Protein AF-A0A699ZXY3-F1 (afdb_monomer_lite)

Organism: Haematococcus lacustris (NCBI:txid44745)

Sequence (101 aa):
MDKLCEHVARCFNKYGHAVVCVAEGAGQDLLAGHKGTDASGNPILADIGPFLRSGFKKYFKGEADIKYIDPTYMIRAIPTTANDRVYCTVLGQGAVHAAFA

Foldseek 3Di:
DVVVLVVQVVVCVVPVHGDDDDDQQPPQVVDPDFPAADPVRHTRGDGCQVVVQVVNCVSCVPVDDGDTDDCPCVVVVDDDDPVVVVVVVVVVVVVVVVVPD

Structure (mmCIF, N/CA/C/O backbone):
data_AF-A0A699ZXY3-F1
#
_entry.id   AF-A0A699ZXY3-F1
#
loop_
_atom_site.group_PDB
_atom_site.id
_atom_site.type_symbol
_atom_site.label_atom_id
_atom_site.label_alt_id
_atom_site.label_comp_id
_atom_site.label_asym_id
_atom_site.label_entity_id
_atom_site.label_seq_id
_atom_site.pdbx_PDB_ins_code
_atom_site.Cartn_x
_atom_site.Cartn_y
_atom_site.Cartn_z
_atom_site.occupancy
_atom_site.B_iso_or_equiv
_atom_site.auth_seq_id
_atom_site.auth_comp_id
_atom_site.auth_asym_id
_atom_site.auth_atom_id
_atom_site.pdbx_PDB_model_num
ATOM 1 N N . MET A 1 1 ? 1.585 1.322 19.677 1.00 88.88 1 MET A N 1
ATOM 2 C CA . MET A 1 1 ? 0.259 1.289 19.021 1.00 88.88 1 MET A CA 1
ATOM 3 C C . MET A 1 1 ? -0.672 2.375 19.557 1.00 88.88 1 MET A C 1
ATOM 5 O O . MET A 1 1 ? -1.263 3.084 18.757 1.00 88.88 1 MET A O 1
ATOM 9 N N . ASP A 1 2 ? -0.752 2.574 20.874 1.00 91.62 2 ASP A N 1
ATOM 10 C CA . ASP A 1 2 ? -1.733 3.484 21.498 1.00 91.62 2 ASP A CA 1
ATOM 11 C C . ASP A 1 2 ? -1.671 4.931 20.987 1.00 91.62 2 ASP A C 1
ATOM 13 O O . ASP A 1 2 ? -2.672 5.452 20.504 1.00 91.62 2 ASP A O 1
ATOM 17 N N . LYS A 1 3 ? -0.475 5.537 20.948 1.00 95.69 3 LYS A N 1
ATOM 18 C CA . LYS A 1 3 ? -0.282 6.897 20.404 1.00 95.69 3 LYS A CA 1
ATOM 19 C C . LYS A 1 3 ? -0.745 7.044 18.948 1.00 95.69 3 LYS A C 1
ATOM 21 O O . LYS A 1 3 ? -1.243 8.099 18.560 1.00 95.69 3 LYS A O 1
ATOM 26 N N . LEU A 1 4 ? -0.572 5.998 18.134 1.00 95.94 4 LEU A N 1
ATOM 27 C CA . LEU A 1 4 ? -1.023 5.999 16.742 1.00 95.94 4 LEU A CA 1
ATOM 28 C C . LEU A 1 4 ? -2.553 5.973 16.684 1.00 95.94 4 LEU A C 1
ATOM 30 O O . LEU A 1 4 ? -3.141 6.772 15.962 1.00 95.94 4 LEU A O 1
ATOM 34 N N . CYS A 1 5 ? -3.195 5.109 17.473 1.00 96.56 5 CYS A N 1
ATOM 35 C CA . CYS A 1 5 ? -4.652 5.061 17.568 1.00 96.56 5 CYS A CA 1
ATOM 36 C C . CYS A 1 5 ? -5.244 6.396 18.034 1.00 96.56 5 CYS A C 1
ATOM 38 O O . CYS A 1 5 ? -6.174 6.892 17.408 1.00 96.56 5 CYS A O 1
ATOM 40 N N . GLU A 1 6 ? -4.668 7.019 19.065 1.00 97.62 6 GLU A N 1
ATOM 41 C CA . GLU A 1 6 ? -5.097 8.338 19.548 1.00 97.62 6 GLU A CA 1
ATOM 42 C C . GLU A 1 6 ? -4.977 9.419 18.467 1.00 97.62 6 GLU A C 1
ATOM 44 O O . GLU A 1 6 ? -5.848 10.280 18.326 1.00 97.62 6 GLU A O 1
ATOM 49 N N . HIS A 1 7 ? -3.895 9.397 17.686 1.00 97.88 7 HIS A N 1
ATOM 50 C CA . HIS A 1 7 ? -3.718 10.342 16.590 1.00 97.88 7 HIS A CA 1
ATOM 51 C C . HIS A 1 7 ? -4.750 10.122 15.476 1.00 97.88 7 HIS A C 1
ATOM 53 O O . HIS A 1 7 ? -5.393 11.078 15.045 1.00 97.88 7 HIS A O 1
ATOM 59 N N . VAL A 1 8 ? -4.960 8.872 15.057 1.00 97.75 8 VAL A N 1
ATOM 60 C CA . VAL A 1 8 ? -5.959 8.526 14.035 1.00 97.75 8 VAL A CA 1
ATOM 61 C C . VAL A 1 8 ? -7.370 8.880 14.507 1.00 97.75 8 VAL A C 1
ATOM 63 O O . VAL A 1 8 ? -8.128 9.463 13.737 1.00 97.75 8 VAL A O 1
ATOM 66 N N . ALA A 1 9 ? -7.706 8.623 15.774 1.00 97.19 9 ALA A N 1
ATOM 67 C CA . ALA A 1 9 ? -8.997 8.983 16.358 1.00 97.19 9 ALA A CA 1
ATOM 68 C C . ALA A 1 9 ? -9.220 10.498 16.366 1.00 97.19 9 ALA A C 1
ATOM 70 O O . ALA A 1 9 ? -10.297 10.972 16.015 1.00 97.19 9 ALA A O 1
ATOM 71 N N . ARG A 1 10 ? -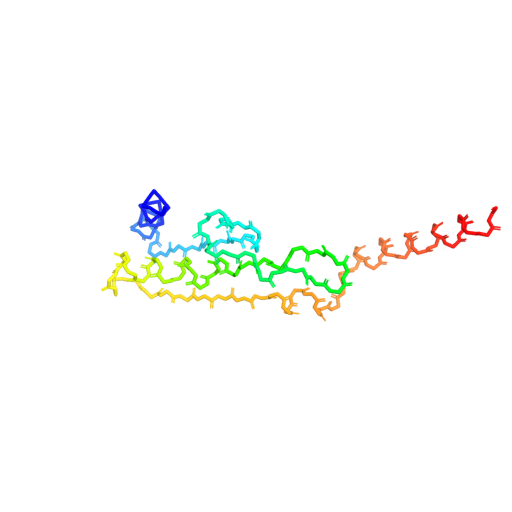8.183 11.280 16.681 1.00 97.75 10 ARG A N 1
ATOM 72 C CA . ARG A 1 10 ? -8.238 12.746 16.598 1.00 97.75 10 ARG A CA 1
ATOM 73 C C . ARG A 1 10 ? -8.527 13.230 15.178 1.00 97.75 10 ARG A C 1
ATOM 75 O O . ARG A 1 10 ? -9.336 14.137 15.006 1.00 97.75 10 ARG A O 1
ATOM 82 N N . CYS A 1 11 ? -7.883 12.639 14.171 1.00 97.75 11 CYS A N 1
ATOM 83 C CA . CYS A 1 11 ? -8.139 12.959 12.766 1.00 97.75 11 CYS A CA 1
ATOM 84 C C . CYS A 1 11 ? -9.560 12.560 12.350 1.00 97.75 11 CYS A C 1
ATOM 86 O O . CYS A 1 11 ? -10.274 13.383 11.782 1.00 97.75 11 CYS A O 1
ATOM 88 N N . PHE A 1 12 ? -9.992 11.348 12.704 1.00 97.12 12 PHE A N 1
ATOM 89 C CA . PHE A 1 12 ? -11.336 10.848 12.425 1.00 97.12 12 PHE A CA 1
ATOM 90 C C . PHE A 1 12 ? -12.416 11.746 13.039 1.00 97.12 12 PHE A C 1
ATOM 92 O O . PHE A 1 12 ? -13.308 12.197 12.331 1.00 97.12 12 PHE A O 1
ATOM 99 N N . ASN A 1 13 ? -12.280 12.109 14.315 1.00 96.69 13 ASN A N 1
ATOM 100 C CA . ASN A 1 13 ? -13.238 12.978 15.003 1.00 96.69 13 ASN A CA 1
ATOM 101 C C . ASN A 1 13 ? -13.272 14.398 14.422 1.00 96.69 13 ASN A C 1
ATOM 103 O O . ASN A 1 13 ? -14.309 15.054 14.462 1.00 96.69 13 ASN A O 1
ATOM 107 N N . LYS A 1 14 ? -12.147 14.886 13.885 1.00 98.00 14 LYS A N 1
ATOM 108 C CA . LYS A 1 14 ? -12.064 16.227 13.295 1.00 98.00 14 LYS A CA 1
ATOM 109 C C . LYS A 1 14 ? -12.625 16.290 11.872 1.00 98.00 14 LYS A C 1
ATOM 111 O O . LYS A 1 14 ? -13.229 17.295 11.514 1.00 98.00 14 LYS A O 1
ATOM 116 N N . TYR A 1 15 ? -12.387 15.264 11.057 1.00 97.62 15 TYR A N 1
ATOM 117 C CA . TYR A 1 15 ? -12.651 15.304 9.611 1.00 97.62 15 TYR A CA 1
ATOM 118 C C . TYR A 1 15 ? -13.713 14.299 9.138 1.00 97.62 15 TYR A C 1
ATOM 120 O O . TYR A 1 15 ? -14.041 14.262 7.953 1.00 97.62 15 TYR A O 1
ATOM 128 N N . GLY A 1 16 ? -14.223 13.446 10.028 1.00 96.88 16 GLY A N 1
ATOM 129 C CA . GLY A 1 16 ? -15.141 12.349 9.704 1.00 96.88 16 GLY A CA 1
ATOM 130 C C . GLY A 1 16 ? -14.484 11.157 8.995 1.00 96.88 16 GLY A C 1
ATOM 131 O O . GLY A 1 16 ? -15.159 10.178 8.694 1.00 96.88 16 GLY A O 1
ATOM 132 N N . HIS A 1 17 ? -13.181 11.222 8.705 1.00 96.94 17 HIS A N 1
ATOM 133 C CA . HIS A 1 17 ? -12.404 10.157 8.070 1.00 96.94 17 HIS A CA 1
ATOM 134 C C . HIS A 1 17 ? -10.910 10.296 8.404 1.00 96.94 17 HIS A C 1
ATOM 136 O O . HIS A 1 17 ? -10.448 11.356 8.831 1.00 96.94 17 HIS A O 1
ATOM 142 N N . ALA A 1 18 ? -10.143 9.223 8.204 1.00 97.50 18 ALA A N 1
ATOM 143 C CA . ALA A 1 18 ? -8.687 9.229 8.320 1.00 97.50 18 ALA A CA 1
ATOM 144 C C . ALA A 1 18 ? -8.073 8.235 7.324 1.00 97.50 18 ALA A C 1
ATOM 146 O O . ALA A 1 18 ? -8.574 7.123 7.166 1.00 97.50 18 ALA A O 1
ATOM 147 N N . VAL A 1 19 ? -6.976 8.630 6.676 1.00 97.12 19 VAL A N 1
ATOM 148 C CA . VAL A 1 19 ? -6.199 7.771 5.773 1.00 97.12 19 VAL A CA 1
ATOM 149 C C . VAL A 1 19 ? -4.804 7.604 6.355 1.00 97.12 19 VAL A C 1
ATOM 151 O O . VAL A 1 19 ? -4.152 8.586 6.705 1.00 97.12 19 VAL A O 1
ATOM 154 N N . VAL A 1 20 ? -4.350 6.358 6.459 1.00 96.88 20 VAL A N 1
ATOM 155 C CA . VAL A 1 20 ? -3.005 6.016 6.926 1.00 96.88 20 VAL A CA 1
ATOM 156 C C . VAL A 1 20 ? -2.265 5.353 5.773 1.00 96.88 20 VAL A C 1
ATOM 158 O O . VAL A 1 20 ? -2.649 4.273 5.335 1.00 96.88 20 VAL A O 1
ATOM 161 N N . CYS A 1 21 ? -1.211 6.005 5.287 1.00 96.44 21 CYS A N 1
ATOM 162 C CA . CYS A 1 21 ? -0.257 5.404 4.360 1.00 96.44 21 CYS A CA 1
ATOM 163 C C . CYS A 1 21 ? 0.922 4.853 5.167 1.00 96.44 21 CYS A C 1
ATOM 165 O O . CYS A 1 21 ? 1.451 5.549 6.036 1.00 96.44 21 CYS A O 1
ATOM 167 N N . VAL A 1 22 ? 1.312 3.607 4.911 1.00 95.44 22 VAL A N 1
ATOM 168 C CA . VAL A 1 22 ? 2.362 2.912 5.661 1.00 95.44 22 VAL A CA 1
ATOM 169 C C . VAL A 1 22 ? 3.301 2.203 4.692 1.00 95.44 22 VAL A C 1
ATOM 171 O O . VAL A 1 22 ? 2.849 1.556 3.752 1.00 95.44 22 VAL A O 1
ATOM 174 N N . ALA A 1 23 ? 4.609 2.347 4.909 1.00 93.88 23 ALA A N 1
ATOM 175 C CA . ALA A 1 23 ? 5.620 1.620 4.149 1.00 93.88 23 ALA A CA 1
ATOM 176 C C . ALA A 1 23 ? 5.688 0.154 4.606 1.00 93.88 23 ALA A C 1
ATOM 178 O O . ALA A 1 23 ? 5.544 -0.122 5.796 1.00 93.88 23 ALA A O 1
ATOM 179 N N . GLU A 1 24 ? 5.977 -0.770 3.687 1.00 91.06 24 GLU A N 1
ATOM 180 C CA . GLU A 1 24 ? 6.030 -2.218 3.965 1.00 91.06 24 GLU A CA 1
ATOM 181 C C . GLU A 1 24 ? 7.009 -2.589 5.096 1.00 91.06 24 GLU A C 1
ATOM 183 O O . GLU A 1 24 ? 6.736 -3.478 5.897 1.00 91.06 24 GLU A O 1
ATOM 188 N N . GLY A 1 25 ? 8.117 -1.851 5.222 1.00 90.56 25 GLY A N 1
ATOM 189 C CA . GLY A 1 25 ? 9.128 -2.056 6.261 1.00 90.56 25 GLY A CA 1
ATOM 190 C C . GLY A 1 25 ? 8.851 -1.367 7.598 1.00 90.56 25 GLY A C 1
ATOM 191 O O . GLY A 1 25 ? 9.702 -1.411 8.483 1.00 90.56 25 GLY A O 1
ATOM 192 N N . ALA A 1 26 ? 7.705 -0.710 7.780 1.00 92.88 26 ALA A N 1
ATOM 193 C CA . ALA A 1 26 ? 7.392 -0.056 9.047 1.00 92.88 26 ALA A CA 1
ATOM 194 C C . ALA A 1 26 ? 7.044 -1.079 10.143 1.00 92.88 26 ALA A C 1
ATOM 196 O O . ALA A 1 26 ? 6.366 -2.070 9.887 1.00 92.88 26 ALA A O 1
ATOM 197 N N . GLY A 1 27 ? 7.462 -0.808 11.384 1.00 89.88 27 GLY A N 1
ATOM 198 C CA . GLY A 1 27 ? 7.028 -1.567 12.562 1.00 89.88 27 GLY A CA 1
ATOM 199 C C . GLY A 1 27 ? 7.467 -3.034 12.593 1.00 89.88 27 GLY A C 1
ATOM 200 O O . GLY A 1 27 ? 6.800 -3.841 13.234 1.00 89.88 27 GLY A O 1
ATOM 201 N N . GLN A 1 28 ? 8.555 -3.400 11.909 1.00 90.81 28 GLN A N 1
ATOM 202 C CA . GLN A 1 28 ? 9.077 -4.777 11.909 1.00 90.81 28 GLN A CA 1
ATOM 203 C C . GLN A 1 28 ? 9.517 -5.247 13.305 1.00 90.81 28 GLN A C 1
ATOM 205 O O . GLN A 1 28 ? 9.464 -6.433 13.594 1.00 90.81 28 GLN A O 1
ATOM 210 N N . ASP A 1 29 ? 9.879 -4.322 14.193 1.00 89.31 29 ASP A N 1
ATOM 211 C CA . ASP A 1 29 ? 10.146 -4.552 15.617 1.00 89.31 29 ASP A CA 1
ATOM 212 C C . ASP A 1 29 ? 8.888 -4.935 16.421 1.00 89.31 29 ASP A C 1
ATOM 214 O O . ASP A 1 29 ? 8.981 -5.563 17.474 1.00 89.31 29 ASP A O 1
ATOM 218 N N . LEU A 1 30 ? 7.705 -4.570 15.919 1.00 87.06 30 LEU A N 1
ATOM 219 C CA . LEU A 1 30 ? 6.407 -4.878 16.525 1.00 87.06 30 LEU A CA 1
ATOM 220 C C . LEU A 1 30 ? 5.810 -6.187 15.994 1.00 87.06 30 LEU A C 1
ATOM 222 O O . LEU A 1 30 ? 4.893 -6.745 16.602 1.00 87.06 30 LEU A O 1
ATOM 226 N N . LEU A 1 31 ? 6.296 -6.651 14.843 1.00 86.50 31 LEU A N 1
ATOM 227 C CA . LEU A 1 31 ? 5.836 -7.855 14.169 1.00 86.50 31 LEU A CA 1
ATOM 228 C C . LEU A 1 31 ? 6.735 -9.024 14.580 1.00 86.50 31 LEU A C 1
ATOM 230 O O . LEU A 1 31 ? 7.954 -8.979 14.447 1.00 86.50 31 LEU A O 1
ATOM 234 N N . ALA A 1 32 ? 6.137 -10.096 15.097 1.00 69.88 32 ALA A N 1
ATOM 235 C CA . ALA A 1 32 ? 6.899 -11.268 15.502 1.00 69.88 32 ALA A CA 1
ATOM 236 C C . ALA A 1 32 ? 7.458 -12.010 14.272 1.00 69.88 32 ALA A C 1
ATOM 238 O O . ALA A 1 32 ? 6.721 -12.708 13.580 1.00 69.88 32 ALA A O 1
ATOM 239 N N . GLY A 1 33 ? 8.772 -11.905 14.062 1.00 62.62 33 GLY A N 1
ATOM 240 C CA . GLY A 1 33 ? 9.568 -12.864 13.295 1.00 62.62 33 GLY A CA 1
ATOM 241 C C . GLY A 1 33 ? 9.750 -12.543 11.811 1.00 62.62 33 GLY A C 1
ATOM 242 O O . GLY A 1 33 ? 8.805 -12.536 11.023 1.00 62.62 33 GLY A O 1
ATOM 243 N N . HIS A 1 34 ? 11.014 -12.383 11.416 1.00 61.81 34 HIS A N 1
ATOM 244 C CA . HIS A 1 34 ? 11.431 -12.467 10.019 1.00 61.81 34 HIS A CA 1
ATOM 245 C C . HIS A 1 34 ? 11.071 -13.847 9.455 1.00 61.81 34 HIS A C 1
ATOM 247 O O . HIS A 1 34 ? 11.387 -14.870 10.065 1.00 61.81 34 HIS A O 1
ATOM 253 N N . LYS A 1 35 ? 10.462 -13.899 8.266 1.00 73.19 35 LYS A N 1
ATOM 254 C CA . LYS A 1 35 ? 10.097 -15.163 7.593 1.00 73.19 35 LYS A CA 1
ATOM 255 C C . LYS A 1 35 ? 11.293 -15.836 6.894 1.00 73.19 35 LYS A C 1
ATOM 257 O O . LYS A 1 35 ? 11.119 -16.527 5.896 1.00 73.19 35 LYS A O 1
ATOM 262 N N . GLY A 1 36 ? 12.505 -15.627 7.409 1.00 83.38 36 GLY A N 1
ATOM 263 C CA . GLY A 1 36 ? 13.756 -15.994 6.747 1.00 83.38 36 GLY A CA 1
ATOM 264 C C . GLY A 1 36 ? 14.166 -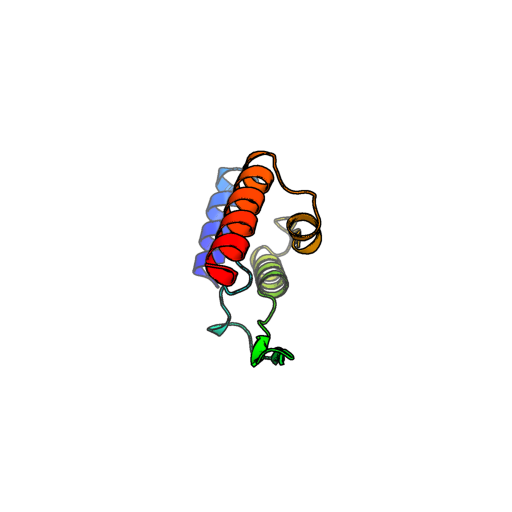14.985 5.672 1.00 83.38 36 GLY A C 1
ATOM 265 O O . GLY A 1 36 ? 13.826 -13.803 5.753 1.00 83.38 36 GLY A O 1
ATOM 266 N N . THR A 1 37 ? 14.916 -15.458 4.679 1.00 90.12 37 THR A N 1
ATOM 267 C CA . THR A 1 37 ? 15.403 -14.663 3.546 1.00 90.12 37 THR A CA 1
ATOM 268 C C . THR A 1 37 ? 14.832 -15.174 2.228 1.00 90.12 37 THR A C 1
ATOM 270 O O . THR A 1 37 ? 14.536 -16.361 2.093 1.00 90.12 37 THR A O 1
ATOM 273 N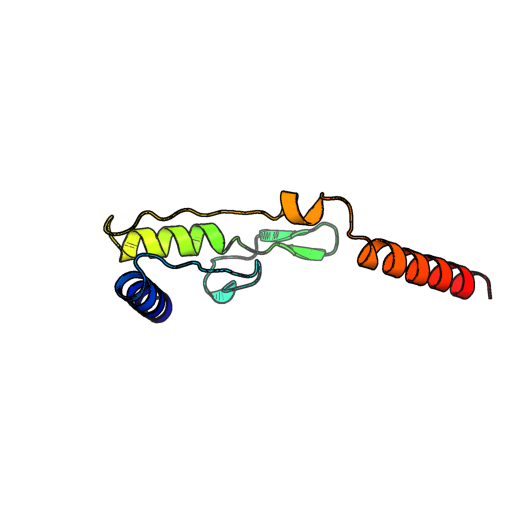 N . ASP A 1 38 ? 14.690 -14.289 1.245 1.00 90.44 38 ASP A N 1
ATOM 274 C CA . ASP A 1 38 ? 14.365 -14.668 -0.128 1.00 90.44 38 ASP A CA 1
ATOM 275 C C . ASP A 1 38 ? 15.556 -15.362 -0.826 1.00 90.44 38 ASP A C 1
ATOM 277 O O . ASP A 1 38 ? 16.640 -15.521 -0.257 1.00 90.44 38 ASP A O 1
ATOM 281 N N . ALA A 1 39 ? 15.365 -15.775 -2.085 1.00 92.00 39 ALA A N 1
ATOM 282 C CA . ALA A 1 39 ? 16.406 -16.436 -2.879 1.00 92.00 39 ALA A CA 1
ATOM 283 C C . ALA A 1 39 ? 17.631 -15.545 -3.175 1.00 92.00 39 ALA A C 1
ATOM 285 O O . ALA A 1 39 ? 18.680 -16.061 -3.552 1.00 92.00 39 ALA A O 1
ATOM 286 N N . SER A 1 40 ? 17.502 -14.225 -3.011 1.00 90.25 40 SER A N 1
ATOM 287 C CA . SER A 1 40 ? 18.585 -13.249 -3.176 1.00 90.25 40 SER A CA 1
ATOM 288 C C . SER A 1 40 ? 19.257 -12.887 -1.843 1.00 90.25 40 SER A C 1
ATOM 290 O O . SER A 1 40 ? 20.185 -12.083 -1.831 1.00 90.25 40 SER A O 1
ATOM 292 N N . GLY A 1 41 ? 18.812 -13.473 -0.725 1.00 90.81 41 GLY A N 1
ATOM 293 C CA . GLY A 1 41 ? 19.343 -13.224 0.615 1.00 90.81 41 GLY A CA 1
ATOM 294 C C . GLY A 1 41 ? 18.704 -12.043 1.353 1.00 90.81 41 GLY A C 1
ATOM 295 O O . GLY A 1 41 ? 19.148 -11.720 2.456 1.00 90.81 41 GLY A O 1
ATOM 296 N N . ASN A 1 42 ? 17.662 -11.405 0.809 1.00 89.06 42 ASN A N 1
ATOM 297 C CA . ASN A 1 42 ? 16.998 -10.289 1.487 1.00 89.06 42 ASN A CA 1
ATOM 298 C C . ASN A 1 42 ? 16.044 -10.802 2.573 1.00 89.06 42 ASN A C 1
ATOM 300 O O . ASN A 1 42 ? 15.327 -11.775 2.330 1.00 89.06 42 ASN A O 1
ATOM 304 N N . PRO A 1 43 ? 15.956 -10.148 3.745 1.00 88.62 43 PRO A N 1
ATOM 305 C CA . PRO A 1 43 ? 14.967 -10.499 4.758 1.00 88.62 43 PRO A CA 1
ATOM 306 C C . PRO A 1 43 ? 13.536 -10.392 4.222 1.00 88.62 43 PRO A C 1
ATOM 308 O O . PRO A 1 43 ? 13.143 -9.362 3.674 1.00 88.62 43 PRO A O 1
ATOM 311 N N . ILE A 1 44 ? 12.729 -11.430 4.440 1.00 89.19 44 ILE A N 1
ATOM 312 C CA . ILE A 1 44 ? 11.300 -11.388 4.121 1.00 89.19 44 ILE A CA 1
ATOM 313 C C . ILE A 1 44 ? 10.588 -10.634 5.243 1.00 89.19 44 ILE A C 1
ATOM 315 O O . ILE A 1 44 ? 10.492 -11.117 6.379 1.00 89.19 44 ILE A O 1
ATOM 319 N N . LEU A 1 45 ? 10.100 -9.443 4.903 1.00 89.12 45 LEU A N 1
ATOM 320 C CA . LEU A 1 45 ? 9.400 -8.555 5.823 1.00 89.12 45 LEU A CA 1
ATOM 321 C C . LEU A 1 45 ? 8.016 -9.106 6.178 1.00 89.12 45 LEU A C 1
ATOM 323 O O . LEU A 1 45 ? 7.320 -9.711 5.356 1.00 89.12 45 LEU A O 1
ATOM 327 N N . ALA A 1 46 ? 7.616 -8.894 7.428 1.00 90.38 46 ALA A N 1
ATOM 328 C CA . ALA A 1 46 ? 6.259 -9.168 7.866 1.00 90.38 46 ALA A CA 1
ATOM 329 C C . ALA A 1 46 ? 5.325 -8.043 7.401 1.00 90.38 46 ALA A C 1
ATOM 331 O O . ALA A 1 46 ? 5.710 -6.878 7.348 1.00 90.38 46 ALA A O 1
ATOM 332 N N . ASP A 1 47 ? 4.079 -8.385 7.085 1.00 89.94 47 ASP A N 1
ATOM 333 C CA . ASP A 1 47 ? 3.111 -7.404 6.602 1.00 89.94 47 ASP A CA 1
ATOM 334 C C . ASP A 1 47 ? 2.509 -6.597 7.767 1.00 89.94 47 ASP A C 1
ATOM 336 O O . ASP A 1 47 ? 1.747 -7.110 8.595 1.00 89.94 47 ASP A O 1
ATOM 340 N N . ILE A 1 48 ? 2.855 -5.309 7.820 1.00 93.12 48 ILE A N 1
ATOM 341 C CA . ILE A 1 48 ? 2.371 -4.347 8.818 1.00 93.12 48 ILE A CA 1
ATOM 342 C C . ILE A 1 48 ? 0.896 -3.962 8.614 1.00 93.12 48 ILE A C 1
ATOM 344 O O . ILE A 1 48 ? 0.216 -3.555 9.562 1.00 93.12 48 ILE A O 1
ATOM 348 N N . GLY A 1 49 ? 0.365 -4.112 7.399 1.00 94.56 49 GLY A N 1
ATOM 349 C CA . GLY A 1 49 ? -0.989 -3.708 7.031 1.00 94.56 49 GLY A CA 1
ATOM 350 C C . GLY A 1 49 ? -2.083 -4.422 7.836 1.00 94.56 49 GLY A C 1
ATOM 351 O O . GLY A 1 49 ? -2.865 -3.762 8.535 1.00 94.56 49 GLY A O 1
ATOM 352 N N . PRO A 1 50 ? -2.138 -5.767 7.821 1.00 93.81 50 PRO A N 1
ATOM 353 C CA . PRO A 1 50 ? -3.057 -6.559 8.632 1.00 93.81 50 PRO A CA 1
ATOM 354 C C . PRO A 1 50 ? -2.907 -6.319 10.138 1.00 93.81 50 PRO A C 1
ATOM 356 O O . PRO A 1 50 ? -3.916 -6.316 10.855 1.00 93.81 50 PRO A O 1
ATOM 359 N N . PHE A 1 51 ? -1.681 -6.083 10.620 1.00 94.19 51 PHE A N 1
ATOM 360 C CA . PHE A 1 51 ? -1.418 -5.756 12.023 1.00 94.19 51 PHE A CA 1
ATOM 361 C C . PHE A 1 51 ? -2.094 -4.440 12.422 1.00 94.19 51 PHE A C 1
ATOM 363 O O . PHE A 1 51 ? -2.898 -4.419 13.359 1.00 94.19 51 PHE A O 1
ATOM 370 N N . LEU A 1 52 ? -1.862 -3.363 11.664 1.00 96.19 52 LEU A N 1
ATOM 371 C CA . LEU A 1 52 ? -2.489 -2.063 11.916 1.00 96.19 52 LEU A CA 1
ATOM 372 C C . LEU A 1 52 ? -4.009 -2.128 11.768 1.00 96.19 52 LEU A C 1
ATOM 374 O O . LEU A 1 52 ? -4.729 -1.633 12.634 1.00 96.19 52 LEU A O 1
ATOM 378 N N . ARG A 1 53 ? -4.516 -2.798 10.724 1.00 96.06 53 ARG A N 1
ATOM 379 C CA . ARG A 1 53 ? -5.959 -2.994 10.513 1.00 96.06 53 ARG A CA 1
ATOM 380 C C . ARG A 1 53 ? -6.616 -3.644 11.731 1.00 96.06 53 ARG A C 1
ATOM 382 O O . ARG A 1 53 ? -7.673 -3.196 12.174 1.00 96.06 53 ARG A O 1
ATOM 389 N N . SER A 1 54 ? -6.002 -4.698 12.264 1.00 94.62 54 SER A N 1
ATOM 390 C CA . SER A 1 54 ? -6.512 -5.413 13.439 1.00 94.62 54 SER A CA 1
ATOM 391 C C . SER A 1 54 ? -6.434 -4.547 14.699 1.00 94.62 54 SER A C 1
ATOM 393 O O . SER A 1 54 ? -7.397 -4.495 15.466 1.00 94.62 54 SER A O 1
ATOM 395 N N . GLY A 1 55 ? -5.335 -3.804 14.874 1.00 95.50 55 GLY A N 1
ATOM 396 C CA . GLY A 1 55 ? -5.159 -2.843 15.965 1.00 95.50 55 GLY A CA 1
ATOM 397 C C . GLY A 1 55 ? -6.219 -1.740 15.962 1.00 95.50 55 GLY A C 1
ATOM 398 O O . GLY A 1 55 ? -6.856 -1.498 16.987 1.00 95.50 55 GLY A O 1
ATOM 399 N N . PHE A 1 56 ? -6.487 -1.133 14.804 1.00 97.25 56 PHE A N 1
ATOM 400 C CA . PHE A 1 56 ? -7.538 -0.125 14.668 1.00 97.25 56 PHE A CA 1
ATOM 401 C C . PHE A 1 56 ? -8.928 -0.718 14.901 1.00 97.25 56 PHE A C 1
ATOM 403 O O . PHE A 1 56 ? -9.716 -0.124 15.631 1.00 97.25 56 PHE A O 1
ATOM 410 N N . LYS A 1 57 ? -9.230 -1.914 14.376 1.00 96.25 57 LYS A N 1
ATOM 411 C CA . LYS A 1 57 ? -10.529 -2.567 14.628 1.00 96.25 57 LYS A CA 1
ATOM 412 C C . LYS A 1 57 ? -10.775 -2.794 16.114 1.00 96.25 57 LYS A C 1
ATOM 414 O O . LYS A 1 57 ? -11.882 -2.560 16.593 1.00 96.25 57 LYS A O 1
ATOM 419 N N . LYS A 1 58 ? -9.736 -3.206 16.843 1.00 96.25 58 LYS A N 1
ATOM 420 C CA . LYS A 1 58 ? -9.793 -3.374 18.297 1.00 96.25 58 LYS A CA 1
ATOM 421 C C . LYS A 1 58 ? -9.993 -2.042 19.024 1.00 96.25 58 LYS A C 1
ATOM 423 O O . LYS A 1 58 ? -10.737 -2.002 19.998 1.00 96.25 58 LYS A O 1
ATOM 428 N N . TYR A 1 59 ? -9.332 -0.980 18.568 1.00 96.75 59 TYR A N 1
ATOM 429 C CA . TYR A 1 59 ? -9.408 0.337 19.197 1.00 96.75 59 TYR A CA 1
ATOM 430 C C . TYR A 1 59 ? -10.771 1.011 18.990 1.00 96.75 59 TYR A C 1
ATOM 432 O O . TYR A 1 59 ? -11.389 1.425 19.964 1.00 96.75 59 TYR A O 1
ATOM 440 N N . PHE A 1 60 ? -11.262 1.064 17.748 1.00 95.50 60 PHE A N 1
ATOM 441 C CA . PHE A 1 60 ? -12.502 1.766 17.393 1.00 95.50 60 PHE A CA 1
ATOM 442 C C . PHE A 1 60 ? -13.778 0.967 17.680 1.00 95.50 60 PHE A C 1
ATOM 444 O O . PHE A 1 60 ? -14.858 1.533 17.618 1.00 95.50 60 PHE A O 1
ATOM 451 N N . LYS A 1 61 ? -13.695 -0.344 17.955 1.00 94.06 61 LYS A N 1
ATOM 452 C CA . LYS A 1 61 ? -14.831 -1.186 18.396 1.00 94.06 61 LYS A CA 1
ATOM 453 C C . LYS A 1 61 ? -16.118 -1.062 17.553 1.00 94.06 61 LYS A C 1
ATOM 455 O O . LYS A 1 61 ? -17.214 -1.265 18.062 1.00 94.06 61 LYS A O 1
ATOM 460 N N . GLY A 1 62 ? -15.984 -0.777 16.258 1.00 90.88 62 GLY A N 1
ATOM 461 C CA . GLY A 1 62 ? -17.113 -0.616 15.334 1.00 90.88 62 GLY A CA 1
ATOM 462 C C . GLY A 1 62 ? -17.606 0.822 15.138 1.00 90.88 62 GLY A C 1
ATOM 463 O O . GLY A 1 62 ? -18.470 1.031 14.296 1.00 90.88 62 GLY A O 1
ATOM 464 N N . GLU A 1 63 ? -17.032 1.811 15.827 1.00 92.06 63 GLU A N 1
ATOM 465 C CA . GLU A 1 63 ? -17.330 3.241 15.624 1.00 92.06 63 GLU A CA 1
ATOM 466 C C . GLU A 1 63 ? -16.837 3.768 14.263 1.00 92.06 63 GLU A C 1
ATOM 468 O O . GLU A 1 63 ? -17.329 4.781 13.772 1.00 92.06 63 GLU A O 1
ATOM 473 N N . ALA A 1 64 ? -15.888 3.071 13.630 1.00 94.25 64 ALA A N 1
ATOM 474 C CA . ALA A 1 64 ? -15.366 3.391 12.304 1.00 94.25 64 ALA A CA 1
ATOM 475 C C . ALA A 1 64 ? -15.259 2.136 11.421 1.00 94.25 64 ALA A C 1
ATOM 477 O O . ALA A 1 64 ? -14.857 1.063 11.885 1.00 94.25 64 ALA A O 1
ATOM 478 N N . ASP A 1 65 ? -15.565 2.279 10.127 1.00 96.25 65 ASP A N 1
ATOM 479 C CA . ASP A 1 65 ? -15.312 1.244 9.120 1.00 96.25 65 ASP A CA 1
ATOM 480 C C . ASP A 1 65 ? -13.843 1.281 8.679 1.00 96.25 65 ASP A C 1
ATOM 482 O O . ASP A 1 65 ? -13.321 2.312 8.260 1.00 96.25 65 ASP A O 1
ATOM 486 N N . ILE A 1 66 ? -13.160 0.139 8.785 1.00 97.19 66 ILE A N 1
ATOM 487 C CA . ILE A 1 66 ? -11.711 0.045 8.574 1.00 97.19 66 ILE A CA 1
ATOM 488 C C . ILE A 1 66 ? -11.429 -0.856 7.377 1.00 97.19 66 ILE A C 1
ATOM 490 O O . ILE A 1 66 ? -11.559 -2.090 7.442 1.00 97.19 66 ILE A O 1
ATOM 494 N N . LYS A 1 67 ? -10.980 -0.225 6.291 1.00 96.75 67 LYS A N 1
ATOM 495 C CA . LYS A 1 67 ? -10.533 -0.882 5.063 1.00 96.75 67 LYS A CA 1
ATOM 496 C C . LYS A 1 67 ? -9.010 -0.909 5.002 1.00 96.75 67 LYS A C 1
ATOM 498 O O . LYS A 1 67 ? -8.347 0.062 5.345 1.00 96.75 67 LYS A O 1
ATOM 503 N N . TYR A 1 68 ? -8.474 -2.041 4.565 1.00 96.75 68 TYR A N 1
ATOM 504 C CA . TYR A 1 68 ? -7.063 -2.194 4.234 1.00 96.75 68 TYR A CA 1
ATOM 505 C C . TYR A 1 68 ? -6.959 -2.381 2.726 1.00 96.75 68 TYR A C 1
ATOM 507 O O . TYR A 1 68 ? -7.751 -3.131 2.153 1.00 96.75 68 TYR A O 1
ATOM 515 N N . ILE A 1 69 ? -6.022 -1.669 2.111 1.00 96.44 69 ILE A N 1
ATOM 516 C CA . ILE A 1 69 ? -5.778 -1.679 0.674 1.00 96.44 69 ILE A CA 1
ATOM 517 C C . ILE A 1 69 ? -4.285 -1.925 0.498 1.00 96.44 69 ILE A C 1
ATOM 519 O O . ILE A 1 69 ? -3.482 -1.135 0.988 1.00 96.44 69 ILE A O 1
ATOM 523 N N . ASP A 1 70 ? -3.941 -3.002 -0.202 1.00 94.94 70 ASP A N 1
ATOM 524 C CA . ASP A 1 70 ? -2.579 -3.281 -0.646 1.00 94.94 70 ASP A CA 1
ATOM 525 C C . ASP A 1 70 ? -2.496 -3.089 -2.169 1.00 94.94 70 ASP A C 1
ATOM 527 O O . ASP A 1 70 ? -2.924 -3.961 -2.931 1.00 94.94 70 ASP A O 1
ATOM 531 N N . PRO A 1 71 ? -1.989 -1.938 -2.638 1.00 94.69 71 PRO A N 1
ATOM 532 C CA . PRO A 1 71 ? -1.852 -1.662 -4.057 1.00 94.69 71 PRO A CA 1
ATOM 533 C C . PRO A 1 71 ? -0.517 -2.159 -4.638 1.00 94.69 71 PRO A C 1
ATOM 535 O O . PRO A 1 71 ? -0.198 -1.779 -5.762 1.00 94.69 71 PRO A 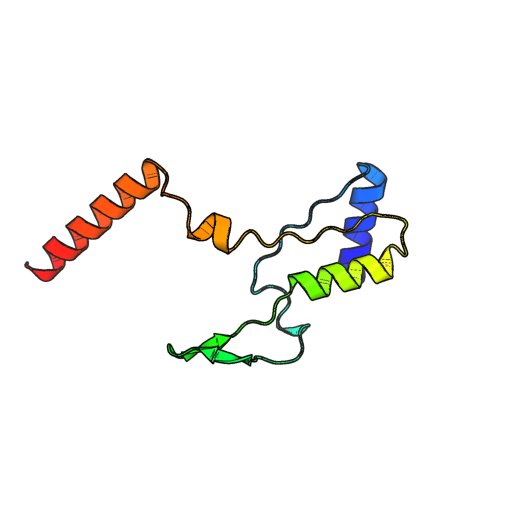O 1
ATOM 538 N N . THR A 1 72 ? 0.277 -2.977 -3.929 1.00 93.00 72 THR A N 1
ATOM 539 C CA . THR A 1 72 ? 1.646 -3.363 -4.338 1.00 93.00 72 THR A CA 1
ATOM 540 C C . THR A 1 72 ? 1.722 -3.824 -5.792 1.00 93.00 72 THR A C 1
ATOM 542 O O . THR A 1 72 ? 2.510 -3.288 -6.574 1.00 93.00 72 THR A O 1
ATOM 545 N N . TYR A 1 73 ? 0.869 -4.769 -6.195 1.00 90.12 73 TYR A N 1
ATOM 546 C CA . TYR A 1 73 ? 0.849 -5.250 -7.580 1.00 90.12 73 TYR A CA 1
ATOM 547 C C . TYR A 1 73 ? 0.374 -4.187 -8.569 1.00 90.12 73 TYR A C 1
ATOM 549 O O . TYR A 1 73 ? 0.922 -4.090 -9.663 1.00 90.12 73 TYR A O 1
ATOM 557 N N . MET A 1 74 ? -0.599 -3.359 -8.186 1.00 93.31 74 MET A N 1
ATOM 558 C CA . MET A 1 74 ? -1.095 -2.284 -9.047 1.00 93.31 74 MET A CA 1
ATOM 559 C C . MET A 1 74 ? -0.015 -1.235 -9.310 1.00 93.31 74 MET A C 1
ATOM 561 O O . MET A 1 74 ? 0.105 -0.761 -10.429 1.00 93.31 74 MET A O 1
ATOM 565 N N . ILE A 1 75 ? 0.793 -0.890 -8.309 1.00 93.06 75 ILE A N 1
ATOM 566 C CA . ILE A 1 75 ? 1.858 0.108 -8.462 1.00 93.06 75 ILE A CA 1
ATOM 567 C C . ILE A 1 75 ? 3.028 -0.466 -9.268 1.00 93.06 75 ILE A C 1
ATOM 569 O O . ILE A 1 75 ? 3.595 0.225 -10.108 1.00 93.06 75 ILE A O 1
ATOM 573 N N . ARG A 1 76 ? 3.392 -1.732 -9.038 1.00 94.56 76 ARG A N 1
ATOM 574 C CA . ARG A 1 76 ? 4.582 -2.339 -9.658 1.00 94.56 76 ARG A CA 1
ATOM 575 C C . ARG A 1 76 ? 4.362 -2.853 -11.080 1.00 94.56 76 ARG A C 1
ATOM 577 O O . ARG A 1 76 ? 5.340 -3.016 -11.800 1.00 94.56 76 ARG A O 1
ATOM 584 N N . ALA A 1 77 ? 3.121 -3.144 -11.472 1.00 94.69 77 ALA A N 1
ATOM 585 C CA . ALA A 1 77 ? 2.816 -3.771 -12.761 1.00 94.69 77 ALA A CA 1
ATOM 586 C C . ALA A 1 77 ? 2.245 -2.809 -13.816 1.00 94.69 77 ALA A C 1
ATOM 588 O O . ALA A 1 77 ? 1.999 -3.227 -14.948 1.00 94.69 77 ALA A O 1
ATOM 589 N N . ILE A 1 78 ? 2.007 -1.539 -13.476 1.00 95.75 78 ILE A N 1
ATOM 590 C CA . ILE A 1 78 ? 1.521 -0.559 -14.452 1.00 95.75 78 ILE A CA 1
ATOM 591 C C . ILE A 1 78 ? 2.634 -0.112 -15.408 1.00 95.75 78 ILE A C 1
ATOM 593 O O . ILE A 1 78 ? 3.806 -0.070 -15.025 1.00 95.75 78 ILE A O 1
ATOM 597 N N . PRO A 1 79 ? 2.289 0.275 -16.650 1.00 95.75 79 PRO A N 1
ATOM 598 C CA . PRO A 1 79 ? 3.237 0.927 -17.537 1.00 95.75 79 PRO A CA 1
ATOM 599 C C . PRO A 1 79 ? 3.815 2.193 -16.902 1.00 95.75 79 PRO A C 1
ATOM 601 O O . PRO A 1 79 ? 3.109 2.963 -16.252 1.00 95.75 79 PRO A O 1
ATOM 604 N N . THR A 1 80 ? 5.095 2.433 -17.162 1.00 94.50 80 THR A N 1
ATOM 605 C CA . THR A 1 80 ? 5.812 3.618 -16.693 1.00 94.50 80 THR A CA 1
ATOM 606 C C . THR A 1 80 ? 5.219 4.916 -17.243 1.00 94.50 80 THR A C 1
ATOM 608 O O . THR A 1 80 ? 4.594 4.950 -18.313 1.00 94.50 80 THR A O 1
ATOM 611 N N . THR A 1 81 ? 5.438 6.017 -16.524 1.00 97.12 81 THR A N 1
ATOM 612 C CA . THR A 1 81 ? 5.078 7.358 -17.004 1.00 97.12 81 THR A CA 1
ATOM 613 C C . THR A 1 81 ? 6.029 7.821 -18.118 1.00 97.12 81 THR A C 1
ATOM 615 O O . THR A 1 81 ? 7.042 7.179 -18.400 1.00 97.12 81 THR A O 1
ATOM 618 N N . ALA A 1 82 ? 5.719 8.931 -18.799 1.00 98.00 82 ALA A N 1
ATOM 619 C CA . ALA A 1 82 ? 6.602 9.471 -19.841 1.00 98.00 82 ALA A CA 1
ATOM 620 C C . ALA A 1 82 ? 8.002 9.820 -19.297 1.00 98.00 82 ALA A C 1
ATOM 622 O O . ALA A 1 82 ? 9.003 9.490 -19.931 1.00 98.00 82 ALA A O 1
ATOM 623 N N . ASN A 1 83 ? 8.068 10.411 -18.100 1.00 98.19 83 ASN A N 1
ATOM 624 C CA . ASN A 1 83 ? 9.330 10.764 -17.449 1.00 98.19 83 ASN A CA 1
ATOM 625 C C . ASN A 1 83 ? 10.160 9.519 -17.119 1.00 98.19 83 ASN A C 1
ATOM 627 O O . ASN A 1 83 ? 11.342 9.468 -17.452 1.00 98.19 83 ASN A O 1
ATOM 631 N N . ASP A 1 84 ? 9.527 8.490 -16.554 1.00 97.50 84 ASP A N 1
ATOM 632 C CA . ASP A 1 84 ? 10.195 7.222 -16.247 1.00 97.50 84 ASP A CA 1
ATOM 633 C C . ASP A 1 84 ? 10.723 6.539 -17.515 1.00 97.50 84 ASP A C 1
ATOM 635 O O . ASP A 1 84 ? 11.837 6.023 -17.516 1.00 97.50 84 ASP A O 1
ATOM 639 N N . ARG A 1 85 ? 9.977 6.578 -18.631 1.00 97.38 85 ARG A N 1
ATOM 640 C CA . ARG A 1 85 ? 10.454 6.030 -19.916 1.00 97.38 85 ARG A CA 1
ATOM 641 C C . ARG A 1 85 ? 11.724 6.722 -20.402 1.00 97.38 85 ARG A C 1
ATOM 643 O O . ARG A 1 85 ? 12.671 6.041 -20.803 1.00 97.38 85 ARG A O 1
ATOM 650 N N . VAL A 1 86 ? 11.745 8.055 -20.379 1.00 98.19 86 VAL A N 1
ATOM 651 C CA . VAL A 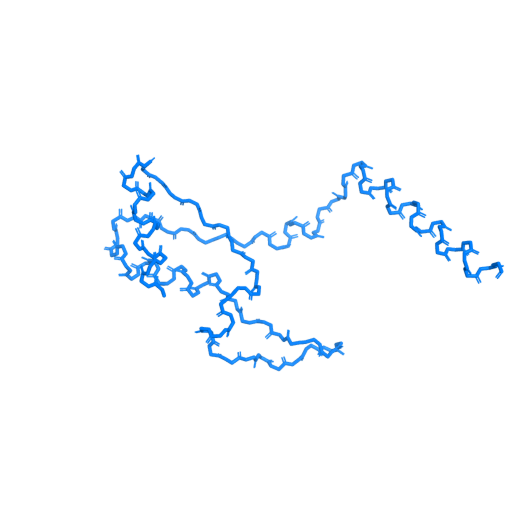1 86 ? 12.930 8.828 -20.780 1.00 98.19 86 VAL A CA 1
ATOM 652 C C . VAL A 1 86 ? 14.098 8.502 -19.852 1.00 98.19 86 VAL A C 1
ATOM 654 O O . VAL A 1 86 ? 15.186 8.192 -20.331 1.00 98.19 86 VAL A O 1
ATOM 657 N N . TYR A 1 87 ? 13.863 8.476 -18.540 1.00 98.12 87 TYR A N 1
ATOM 658 C CA . TYR A 1 87 ? 14.901 8.178 -17.558 1.00 98.12 87 TYR A CA 1
ATOM 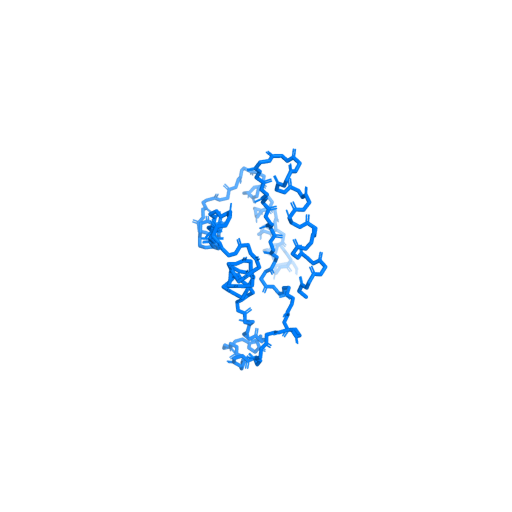659 C C . TYR A 1 87 ? 15.488 6.769 -17.727 1.00 98.12 87 TYR A C 1
ATOM 661 O O . TYR A 1 87 ? 16.707 6.618 -17.818 1.00 98.12 87 TYR A O 1
ATOM 669 N N . CYS A 1 88 ? 14.643 5.745 -17.880 1.00 97.75 88 CYS A N 1
ATOM 670 C CA . CYS A 1 88 ? 15.087 4.378 -18.157 1.00 97.75 88 CYS A CA 1
ATOM 671 C C . CYS A 1 88 ? 15.878 4.273 -19.469 1.00 97.75 88 CYS A C 1
ATOM 673 O O . CYS A 1 88 ? 16.842 3.514 -19.533 1.00 97.75 88 CYS A O 1
ATOM 675 N N . THR A 1 89 ? 15.508 5.044 -20.498 1.00 97.94 89 THR A N 1
ATOM 676 C CA . THR A 1 89 ? 16.242 5.072 -21.775 1.00 97.94 89 THR A CA 1
ATOM 677 C C . THR A 1 89 ? 17.654 5.618 -21.583 1.00 97.94 89 THR A C 1
ATOM 679 O O . THR A 1 89 ? 18.614 5.001 -22.041 1.00 97.94 89 THR A O 1
ATOM 682 N N . VAL A 1 90 ? 17.792 6.733 -20.860 1.00 98.31 90 VAL A N 1
ATOM 683 C CA . VAL A 1 90 ? 19.096 7.346 -20.563 1.00 98.31 90 VAL A CA 1
ATOM 684 C C . VAL A 1 90 ? 19.973 6.399 -19.741 1.00 98.31 90 VAL A C 1
ATOM 686 O O . VAL A 1 90 ? 21.135 6.192 -20.089 1.00 98.31 90 VAL A O 1
ATOM 689 N N . LEU A 1 91 ? 19.420 5.776 -18.693 1.00 98.25 91 LEU A N 1
ATOM 690 C CA . LEU A 1 91 ? 20.149 4.793 -17.884 1.00 98.25 91 LEU A CA 1
ATOM 691 C C . LEU A 1 91 ? 20.595 3.584 -18.718 1.00 98.25 91 LEU A C 1
ATOM 693 O O . LEU A 1 91 ? 21.744 3.160 -18.612 1.00 98.25 91 LEU A O 1
ATOM 697 N N . GLY A 1 92 ? 19.713 3.058 -19.573 1.00 98.06 92 GLY A N 1
ATOM 698 C CA . GLY A 1 92 ? 20.021 1.925 -20.445 1.00 98.06 92 GLY A CA 1
ATOM 699 C C . GLY A 1 92 ? 21.135 2.236 -21.446 1.00 98.06 92 GLY A C 1
ATOM 700 O O . GLY A 1 92 ? 22.086 1.467 -21.565 1.00 98.06 92 GLY A O 1
ATOM 701 N N . GLN A 1 93 ? 21.066 3.387 -22.121 1.00 97.94 93 GLN A N 1
ATOM 702 C CA . GLN A 1 93 ? 22.115 3.832 -23.045 1.00 97.94 93 GLN A CA 1
ATOM 703 C C . GLN A 1 93 ? 23.451 4.057 -22.326 1.00 97.94 93 GLN A C 1
ATOM 705 O O . GLN A 1 93 ? 24.489 3.613 -22.814 1.00 97.94 93 GLN A O 1
ATOM 710 N N . GLY A 1 94 ? 23.424 4.696 -21.151 1.00 98.00 94 GLY A N 1
ATOM 711 C CA . GLY A 1 94 ? 24.617 4.918 -20.335 1.00 98.00 94 GLY A CA 1
ATOM 712 C C . GLY A 1 94 ? 25.295 3.613 -19.914 1.00 98.00 94 GLY A C 1
ATOM 713 O O . GLY A 1 94 ? 26.513 3.496 -20.034 1.00 98.00 94 GLY A O 1
ATOM 714 N N . ALA A 1 95 ? 24.515 2.612 -19.496 1.00 98.38 95 ALA A N 1
ATOM 715 C CA . ALA A 1 95 ? 25.035 1.294 -19.140 1.00 98.38 95 ALA A CA 1
ATOM 716 C C . ALA A 1 95 ? 25.698 0.583 -20.334 1.00 98.38 95 ALA A C 1
ATOM 718 O O . ALA A 1 95 ? 26.771 0.005 -20.176 1.00 98.38 95 ALA A O 1
ATOM 719 N N . VAL A 1 96 ? 25.102 0.660 -21.532 1.00 97.81 96 VAL A N 1
ATOM 720 C CA . VAL A 1 96 ? 25.689 0.078 -22.752 1.00 97.81 96 VAL A CA 1
ATOM 721 C C . VAL A 1 96 ? 26.989 0.786 -23.123 1.00 97.81 96 VAL A C 1
ATOM 723 O O . VAL A 1 96 ? 27.997 0.118 -23.323 1.00 97.81 96 VAL A O 1
ATOM 726 N N . HIS A 1 97 ? 27.012 2.120 -23.169 1.00 97.38 97 HIS A N 1
ATOM 727 C CA . HIS A 1 97 ? 28.249 2.845 -23.469 1.00 97.38 97 HIS A CA 1
ATOM 728 C C . HIS A 1 97 ? 29.367 2.505 -22.477 1.00 97.38 97 HIS A C 1
ATOM 730 O O . HIS A 1 97 ? 30.485 2.248 -22.906 1.00 97.38 97 HIS A O 1
ATOM 736 N N . ALA A 1 98 ? 29.067 2.436 -21.176 1.00 97.00 98 ALA A N 1
ATOM 737 C CA . ALA A 1 98 ? 30.053 2.085 -20.155 1.00 97.00 98 ALA A CA 1
ATOM 738 C C . ALA A 1 98 ? 30.578 0.645 -20.280 1.00 97.00 98 ALA A C 1
ATOM 740 O O . ALA A 1 98 ? 31.726 0.388 -19.941 1.00 97.00 98 ALA A O 1
ATOM 741 N N . ALA A 1 99 ? 29.755 -0.295 -20.752 1.00 97.56 99 ALA A N 1
ATOM 742 C CA . ALA A 1 99 ? 30.165 -1.686 -20.926 1.00 97.56 99 ALA A CA 1
ATOM 743 C C . ALA A 1 99 ? 31.069 -1.914 -22.154 1.00 97.56 99 ALA A C 1
ATOM 745 O O . ALA A 1 99 ? 31.814 -2.890 -22.175 1.00 97.56 99 ALA A O 1
ATOM 746 N N . PHE A 1 100 ? 30.977 -1.056 -23.177 1.00 94.44 100 PHE A N 1
ATOM 747 C CA . PHE A 1 100 ? 31.693 -1.204 -24.453 1.00 94.44 100 PHE A CA 1
ATOM 748 C C . PHE A 1 100 ? 32.858 -0.214 -24.656 1.00 94.44 100 PHE A C 1
ATOM 750 O O . PHE A 1 100 ? 33.552 -0.329 -25.668 1.00 94.44 100 PHE A O 1
ATOM 757 N N . ALA A 1 101 ? 33.048 0.754 -23.753 1.00 82.94 101 ALA A N 1
ATOM 758 C CA . ALA A 1 101 ? 34.121 1.755 -23.805 1.00 82.94 101 ALA A CA 1
ATOM 759 C C . ALA A 1 101 ? 35.416 1.296 -23.118 1.00 82.94 101 ALA A C 1
ATOM 761 O O . ALA A 1 101 ? 35.337 0.500 -22.156 1.00 82.94 101 ALA A O 1
#

pLDDT: mean 93.46, std 6.47, range [61.81, 98.38]

Radius of gyration: 20.08 Å; chains: 1; bounding box: 52×33×46 Å

Secondary structure (DSSP, 8-state):
-HHHHHHHHHHHHHHS-------TTTTTTTSS----B-TTS-B----HHHHHHHHHHHHHTTSS-------HHHHHHSPPPHHHHHHHHHHHHHHHHHHH-

InterPro domains:
  IPR035966 Phosphofructokinase superfamily [G3DSA:3.40.50.460] (1-91)
  IPR035966 Phosphofructokinase superfamily [SSF53784] (4-100)
  IPR050929 Phosphofructokinase type A [PTHR45770] (3-101)